Protein AF-A0A658NGI4-F1 (afdb_monomer_lite)

Secondary structure (DSSP, 8-state):
--S--HHHHHHHHHHHHSSTT---TTSHHHHHHHHHHHHHHHHHHHHHHHHTTS-HHHHHHHHHTT--HHHHIIIII-

Foldseek 3Di:
DQPDPLVNLLVVLCVVQVDPPHNCPPHCVSVVVSVCVVCVVVVVVVLVVLQVVQDVVQLVVCVVVPDDNVRSCVPRVD

Structure (mmCIF, N/CA/C/O backbone):
data_AF-A0A658NGI4-F1
#
_entry.id   AF-A0A658NGI4-F1
#
loop_
_atom_site.group_PDB
_atom_site.id
_atom_site.type_symbol
_atom_site.label_atom_id
_atom_site.label_alt_id
_atom_site.label_comp_id
_atom_site.label_asym_id
_atom_site.label_entity_id
_atom_site.label_seq_id
_atom_site.pdbx_PDB_ins_code
_atom_site.Cartn_x
_atom_site.Cartn_y
_atom_site.Cartn_z
_atom_site.occupancy
_atom_site.B_iso_or_equiv
_atom_site.auth_seq_id
_atom_site.auth_comp_id
_atom_site.auth_asym_id
_atom_site.auth_atom_id
_atom_site.pdbx_PDB_model_num
ATOM 1 N N . PRO A 1 1 ? 8.319 4.229 5.828 1.00 57.78 1 PRO A N 1
ATOM 2 C CA . PRO A 1 1 ? 8.018 3.567 7.124 1.00 57.78 1 PRO A CA 1
ATOM 3 C C . PRO A 1 1 ? 8.921 2.344 7.420 1.00 57.78 1 PRO A C 1
ATOM 5 O O . PRO A 1 1 ? 8.439 1.293 7.819 1.00 57.78 1 PRO A O 1
ATOM 8 N N . TYR A 1 2 ? 10.245 2.477 7.251 1.00 56.81 2 TYR A N 1
ATOM 9 C CA . TYR A 1 2 ? 11.186 1.365 7.488 1.00 56.81 2 TYR A CA 1
ATOM 10 C C . TYR A 1 2 ? 11.519 1.169 8.980 1.00 56.81 2 TYR A C 1
ATOM 12 O O . TYR A 1 2 ? 11.950 0.098 9.384 1.00 56.81 2 TYR A O 1
ATOM 20 N N . ILE A 1 3 ? 11.298 2.215 9.783 1.00 72.00 3 ILE A N 1
ATOM 21 C CA . ILE A 1 3 ? 11.735 2.327 11.184 1.00 72.00 3 ILE A CA 1
ATOM 22 C C . ILE A 1 3 ? 10.524 2.407 12.133 1.00 72.00 3 ILE A C 1
ATOM 24 O O . ILE A 1 3 ? 10.681 2.431 13.345 1.00 72.00 3 ILE A O 1
ATOM 28 N N . ILE A 1 4 ? 9.293 2.428 11.602 1.00 80.81 4 ILE A N 1
ATOM 29 C CA . ILE A 1 4 ? 8.095 2.522 12.442 1.00 80.81 4 ILE A CA 1
ATOM 30 C C . ILE A 1 4 ? 7.936 1.198 13.203 1.00 80.81 4 ILE A C 1
ATOM 32 O O . ILE A 1 4 ? 7.776 0.149 12.562 1.00 80.81 4 ILE A O 1
ATOM 36 N N . PRO A 1 5 ? 7.953 1.218 14.548 1.00 88.56 5 PRO A N 1
ATOM 37 C CA . PRO A 1 5 ? 7.690 0.026 15.335 1.00 88.56 5 PRO A CA 1
ATOM 38 C C . PRO A 1 5 ? 6.322 -0.556 14.972 1.00 88.56 5 PRO A C 1
ATOM 40 O O . PRO A 1 5 ? 5.357 0.179 14.758 1.00 88.56 5 PRO A O 1
ATOM 43 N N . GLY A 1 6 ? 6.218 -1.887 14.913 1.00 87.56 6 GLY A N 1
ATOM 44 C CA . GLY A 1 6 ? 4.949 -2.549 14.583 1.00 87.56 6 GLY A CA 1
ATOM 45 C C . GLY A 1 6 ? 3.809 -2.147 15.523 1.00 87.56 6 GLY A C 1
ATOM 46 O O . GLY A 1 6 ? 2.672 -2.016 15.084 1.00 87.56 6 GLY A O 1
ATOM 47 N N . THR A 1 7 ? 4.140 -1.860 16.782 1.00 91.94 7 THR A N 1
ATOM 48 C CA . THR A 1 7 ? 3.217 -1.363 17.807 1.00 91.94 7 THR A CA 1
ATOM 49 C C . THR A 1 7 ? 2.648 0.013 17.477 1.00 91.94 7 THR A C 1
ATOM 51 O O . THR A 1 7 ? 1.442 0.199 17.580 1.00 91.94 7 THR A O 1
ATOM 54 N N . VAL A 1 8 ? 3.473 0.960 17.021 1.00 93.62 8 VAL A N 1
ATOM 55 C CA . VAL A 1 8 ? 3.015 2.308 16.639 1.00 93.62 8 VAL A CA 1
ATOM 56 C C . VAL A 1 8 ? 2.046 2.229 15.462 1.00 93.62 8 VAL A C 1
ATOM 58 O O . VAL A 1 8 ? 1.003 2.877 15.475 1.00 93.62 8 VAL A O 1
ATOM 61 N N . LEU A 1 9 ? 2.355 1.387 14.471 1.00 92.44 9 LEU A N 1
ATOM 62 C CA . LEU A 1 9 ? 1.458 1.148 13.343 1.00 92.44 9 LEU A CA 1
ATOM 63 C C . LEU A 1 9 ? 0.144 0.508 13.814 1.00 92.44 9 LEU A C 1
ATOM 65 O O . LEU A 1 9 ? -0.919 0.992 13.452 1.00 92.44 9 LEU A O 1
ATOM 69 N N . ALA A 1 10 ? 0.194 -0.516 14.668 1.00 91.88 10 ALA A N 1
ATOM 70 C CA . ALA A 1 10 ? -1.008 -1.163 15.194 1.00 91.88 10 ALA A CA 1
ATOM 71 C C . ALA A 1 10 ? -1.910 -0.188 15.970 1.00 91.88 10 ALA A C 1
ATOM 73 O O . ALA A 1 10 ? -3.110 -0.130 15.710 1.00 91.88 10 ALA A O 1
ATOM 74 N N . ILE A 1 11 ? -1.332 0.617 16.866 1.00 94.62 11 ILE A N 1
ATOM 75 C CA . ILE A 1 11 ? -2.070 1.639 17.620 1.00 94.62 11 ILE A CA 1
ATOM 76 C C . ILE A 1 11 ? -2.691 2.654 16.657 1.00 94.62 11 ILE A C 1
ATOM 78 O O . ILE A 1 11 ? -3.875 2.949 16.775 1.00 94.62 11 ILE A O 1
ATOM 82 N N . GLY A 1 12 ? -1.936 3.133 15.663 1.00 94.00 12 GLY A N 1
ATOM 83 C CA . GLY A 1 12 ? -2.457 4.051 14.649 1.00 94.00 12 GLY A CA 1
ATOM 84 C C . GLY A 1 12 ? -3.645 3.477 13.870 1.00 94.00 12 GLY A C 1
ATOM 85 O O . GLY A 1 12 ? -4.636 4.172 13.670 1.00 94.00 12 GLY A O 1
ATOM 86 N N . PHE A 1 13 ? -3.586 2.198 13.485 1.00 94.94 13 PHE A N 1
ATOM 87 C CA . PHE A 1 13 ? -4.689 1.514 12.802 1.00 94.94 13 PHE A CA 1
ATOM 88 C C . PHE A 1 13 ? -5.925 1.366 13.690 1.00 94.94 13 PHE A C 1
ATOM 90 O O . PHE A 1 13 ? -7.033 1.615 13.222 1.00 94.94 13 PHE A O 1
ATOM 97 N N . ILE A 1 14 ? -5.747 0.999 14.961 1.00 95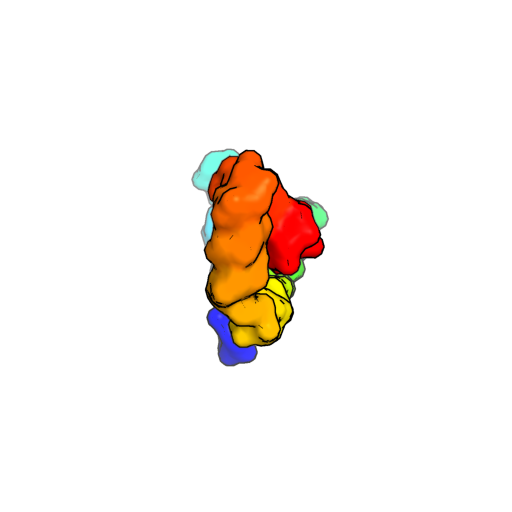.38 14 ILE A N 1
ATOM 98 C CA . ILE A 1 14 ? -6.857 0.923 15.917 1.00 95.38 14 ILE A CA 1
ATOM 99 C C . ILE A 1 14 ? -7.491 2.306 16.069 1.00 95.38 14 ILE A C 1
ATOM 101 O O . ILE A 1 14 ? -8.697 2.433 15.917 1.00 95.38 14 ILE A O 1
ATOM 105 N N . LEU A 1 15 ? -6.699 3.356 16.294 1.00 95.00 15 LEU A N 1
ATOM 106 C CA . LEU A 1 15 ? -7.224 4.717 16.433 1.00 95.00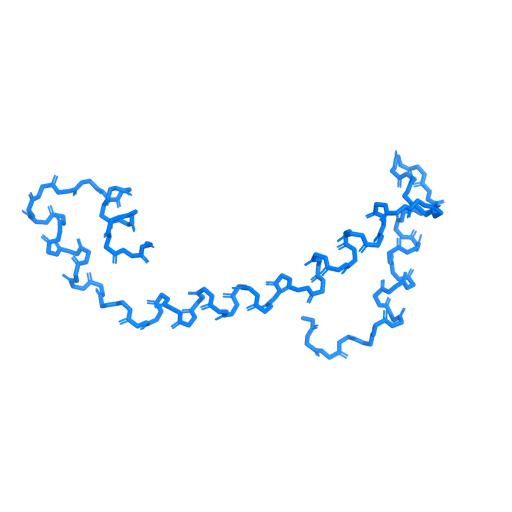 15 LEU A CA 1
ATOM 107 C C . LEU A 1 15 ? -7.985 5.182 15.181 1.00 95.00 15 LEU A C 1
ATOM 109 O O . LEU A 1 15 ? -9.024 5.822 15.312 1.00 95.00 15 LEU A O 1
ATOM 113 N N . LEU A 1 16 ? -7.502 4.827 13.987 1.00 95.12 16 LEU A N 1
ATOM 114 C CA . LEU A 1 16 ? -8.113 5.215 12.714 1.00 95.12 16 LEU A CA 1
ATOM 115 C C . LEU A 1 16 ? -9.419 4.462 12.409 1.00 95.12 16 LEU A C 1
ATOM 117 O O . LEU A 1 16 ? -10.333 5.048 11.838 1.00 95.12 16 LEU A O 1
ATOM 121 N N . PHE A 1 17 ? -9.510 3.180 12.774 1.00 96.62 17 PHE A N 1
ATOM 122 C CA . PHE A 1 17 ? -10.618 2.295 12.386 1.00 96.62 17 PHE A CA 1
ATOM 123 C C . PHE A 1 17 ? -11.498 1.825 13.556 1.00 96.62 17 PHE A C 1
ATOM 125 O O . PHE A 1 17 ? -12.266 0.869 13.416 1.00 96.62 17 PHE A O 1
ATOM 132 N N . ASN A 1 18 ? -11.391 2.464 14.723 1.00 96.19 18 ASN A N 1
ATOM 133 C CA . ASN A 1 18 ? -12.251 2.207 15.885 1.00 96.19 18 ASN A CA 1
ATOM 134 C C . ASN A 1 18 ? -13.463 3.152 15.964 1.00 96.19 18 ASN A C 1
ATOM 136 O O . ASN A 1 18 ? -14.209 3.111 16.938 1.00 96.19 18 ASN A O 1
ATOM 140 N N . GLN A 1 19 ? -13.668 4.009 14.962 1.00 93.88 19 GLN A N 1
ATOM 141 C CA . GLN A 1 19 ? -14.807 4.926 14.889 1.00 93.88 19 GLN A CA 1
ATOM 142 C C . GLN A 1 19 ? -15.399 4.963 13.469 1.00 93.88 19 GLN A C 1
ATOM 144 O O . GLN A 1 19 ? -14.695 4.661 12.503 1.00 93.88 19 GLN A O 1
ATOM 149 N N . PRO A 1 20 ? -16.699 5.288 13.318 1.00 92.25 20 PRO A N 1
ATOM 150 C CA . PRO A 1 20 ? -17.321 5.459 12.004 1.00 92.25 20 PRO A CA 1
ATOM 151 C C . PRO A 1 20 ? -16.604 6.549 11.181 1.00 92.25 20 PRO A C 1
ATOM 153 O O . PRO A 1 20 ? -16.029 7.470 11.762 1.00 92.25 20 PRO A O 1
ATOM 156 N N . PRO A 1 21 ? -16.632 6.485 9.835 1.00 90.31 21 PRO A N 1
ATOM 157 C CA . PRO A 1 21 ? -17.521 5.671 8.993 1.00 90.31 21 PRO A CA 1
ATOM 158 C C . PRO A 1 21 ? -17.036 4.239 8.705 1.00 90.31 21 PRO A C 1
ATOM 160 O O . PRO A 1 21 ? -17.818 3.427 8.219 1.00 90.31 21 PRO A O 1
ATOM 163 N N . LEU A 1 22 ? -15.774 3.912 8.996 1.00 93.12 22 LEU A N 1
ATOM 164 C CA . LEU A 1 22 ? -15.164 2.608 8.708 1.00 93.12 22 LEU A CA 1
ATOM 165 C C . LEU A 1 22 ? -14.672 1.958 10.006 1.00 93.12 22 LEU A C 1
ATOM 167 O O . LEU A 1 22 ? -13.572 2.227 10.479 1.00 93.12 22 LEU A O 1
ATOM 171 N N . LEU A 1 23 ? -15.496 1.071 10.562 1.00 96.25 23 LEU A N 1
ATOM 172 C CA . LEU A 1 23 ? -15.186 0.287 11.758 1.00 96.25 23 LEU A CA 1
ATOM 173 C C . LEU A 1 23 ? -14.542 -1.044 11.356 1.00 96.25 23 LEU A C 1
ATOM 175 O O . LEU A 1 23 ? -15.237 -1.983 10.974 1.00 96.25 23 LEU A O 1
ATOM 179 N N . LEU A 1 24 ? -13.212 -1.122 11.426 1.00 96.00 24 LEU A N 1
ATOM 180 C CA . LEU A 1 24 ? -12.460 -2.354 11.129 1.00 96.00 24 LEU A CA 1
ATOM 181 C C . LEU A 1 24 ? -11.862 -2.996 12.383 1.00 96.00 24 LEU A C 1
ATOM 183 O O . LEU A 1 24 ? -11.476 -4.168 12.343 1.00 96.00 24 LEU A O 1
ATOM 187 N N . THR A 1 25 ? -11.781 -2.261 13.492 1.00 94.75 25 THR A N 1
ATOM 188 C CA . THR A 1 25 ? -11.286 -2.786 14.769 1.00 94.75 25 THR A CA 1
ATOM 189 C C . THR A 1 25 ? -12.133 -3.978 15.224 1.00 94.75 25 THR A C 1
ATOM 191 O O . THR A 1 25 ? -13.358 -3.939 15.177 1.00 94.75 25 THR A O 1
ATOM 194 N N . GLY A 1 26 ? -11.475 -5.069 15.628 1.00 93.25 26 GLY A N 1
ATOM 195 C CA . GLY A 1 26 ? -12.134 -6.330 15.996 1.00 93.25 26 GLY A CA 1
ATOM 196 C C . GLY A 1 26 ? -12.425 -7.278 14.824 1.00 93.25 26 GLY A C 1
ATOM 197 O O . GLY A 1 26 ? -12.860 -8.403 15.054 1.00 93.25 26 GLY A O 1
ATOM 198 N N . THR A 1 27 ? -12.146 -6.877 13.580 1.00 95.94 27 THR A N 1
ATOM 199 C CA . THR A 1 27 ? -12.282 -7.740 12.392 1.00 95.94 27 THR A CA 1
ATOM 200 C C . THR A 1 27 ? -10.920 -8.206 11.872 1.00 95.94 27 THR A C 1
ATOM 202 O O . THR A 1 27 ? -9.888 -7.617 12.180 1.00 95.94 27 THR A O 1
ATOM 205 N N . TRP A 1 28 ? -10.887 -9.235 11.023 1.00 96.31 28 TRP A N 1
ATOM 206 C CA . TRP A 1 28 ? -9.653 -9.659 10.343 1.00 96.31 28 TRP A CA 1
ATOM 207 C C . TRP A 1 28 ? -9.169 -8.644 9.290 1.00 96.31 28 TRP A C 1
ATOM 209 O O . TRP A 1 28 ? -7.987 -8.626 8.941 1.00 96.31 28 TRP A O 1
ATOM 219 N N . ALA A 1 29 ? -10.057 -7.771 8.799 1.00 96.81 29 ALA A N 1
ATOM 220 C CA . ALA A 1 29 ? -9.748 -6.816 7.739 1.00 96.81 29 ALA A CA 1
ATOM 221 C C . ALA A 1 29 ? -8.684 -5.794 8.169 1.00 96.81 29 ALA A C 1
ATOM 223 O O . ALA A 1 29 ? -7.799 -5.466 7.377 1.00 96.81 29 ALA A O 1
ATOM 224 N N . ILE A 1 30 ? -8.707 -5.348 9.435 1.00 96.38 30 ILE A N 1
ATOM 225 C CA . ILE A 1 30 ? -7.692 -4.426 9.972 1.00 96.38 30 ILE A CA 1
ATOM 226 C C . ILE A 1 30 ? -6.289 -5.041 9.936 1.00 96.38 30 ILE A C 1
ATOM 228 O O . ILE A 1 30 ? -5.315 -4.338 9.675 1.00 96.38 30 ILE A O 1
ATOM 232 N N . LEU A 1 31 ? -6.181 -6.361 10.128 1.00 94.88 31 LEU A N 1
ATOM 233 C CA . LEU A 1 31 ? -4.910 -7.076 10.050 1.00 94.88 31 LEU A CA 1
ATOM 234 C C . LEU A 1 31 ? -4.410 -7.113 8.608 1.00 94.88 31 LEU A C 1
ATOM 236 O O . LEU A 1 31 ? -3.262 -6.755 8.359 1.00 94.88 31 LEU A O 1
ATOM 240 N N . VAL A 1 32 ? -5.268 -7.482 7.651 1.00 96.06 32 VAL A N 1
ATOM 241 C CA . VAL A 1 32 ? -4.908 -7.510 6.221 1.00 96.06 32 VAL A CA 1
ATOM 242 C C . VAL A 1 32 ? -4.410 -6.147 5.756 1.00 96.06 32 VAL A C 1
ATOM 244 O O . VAL A 1 32 ? -3.347 -6.057 5.141 1.00 96.06 32 VAL A O 1
ATOM 247 N N . LEU A 1 33 ? -5.119 -5.083 6.123 1.00 95.50 33 LEU A N 1
ATOM 248 C CA . LEU A 1 33 ? -4.722 -3.711 5.828 1.00 95.50 33 LEU A CA 1
ATOM 249 C C . LEU A 1 33 ? -3.390 -3.329 6.492 1.00 95.50 33 LEU A C 1
ATOM 251 O O . LEU A 1 33 ? -2.511 -2.778 5.825 1.00 95.50 33 LEU A O 1
ATOM 255 N N . ALA A 1 34 ? -3.196 -3.663 7.770 1.00 93.69 34 ALA A N 1
ATOM 256 C CA . ALA A 1 34 ? -1.945 -3.396 8.475 1.00 93.69 34 ALA A CA 1
ATOM 257 C C . ALA A 1 34 ? -0.751 -4.123 7.829 1.00 93.69 34 ALA A C 1
ATOM 259 O O . ALA A 1 34 ? 0.312 -3.524 7.634 1.00 93.69 34 ALA A O 1
ATOM 260 N N . TYR A 1 35 ? -0.917 -5.393 7.444 1.00 93.19 35 TYR A N 1
ATOM 261 C CA . TYR A 1 35 ? 0.111 -6.159 6.734 1.00 93.19 35 TYR A CA 1
ATOM 262 C C . TYR A 1 35 ? 0.390 -5.595 5.342 1.00 93.19 35 TYR A C 1
ATOM 264 O O . TYR A 1 35 ? 1.559 -5.458 4.970 1.00 93.19 35 TYR A O 1
ATOM 272 N N . PHE A 1 36 ? -0.654 -5.234 4.598 1.00 94.56 36 PHE A N 1
ATOM 273 C CA . PHE A 1 36 ? -0.530 -4.632 3.275 1.00 94.56 36 PHE A CA 1
ATOM 274 C C . PHE A 1 36 ? 0.268 -3.326 3.336 1.00 94.56 36 PHE A C 1
ATOM 276 O O . PHE A 1 36 ? 1.293 -3.197 2.665 1.00 94.56 36 PHE A O 1
ATOM 283 N N . VAL A 1 37 ? -0.110 -2.402 4.224 1.00 93.44 37 VAL A N 1
ATOM 284 C CA . VAL A 1 37 ? 0.601 -1.126 4.410 1.00 93.44 37 VAL A CA 1
ATOM 285 C C . VAL A 1 37 ? 2.034 -1.339 4.897 1.00 93.44 37 VAL A C 1
ATOM 287 O O . VAL A 1 37 ? 2.948 -0.636 4.463 1.00 93.44 37 VAL A O 1
ATOM 290 N N . ARG A 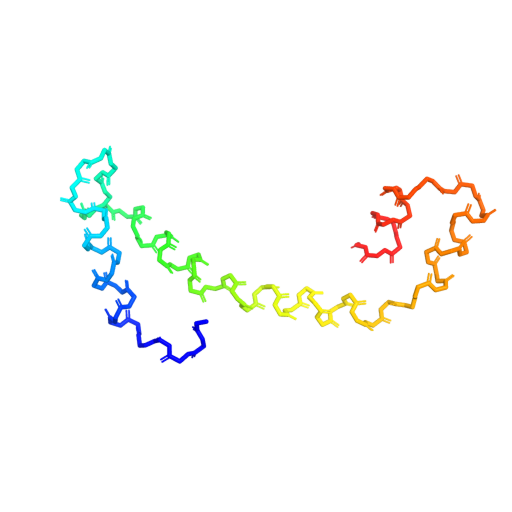1 38 ? 2.274 -2.341 5.749 1.00 90.38 38 ARG A N 1
ATOM 291 C CA . ARG A 1 38 ? 3.628 -2.684 6.206 1.00 90.38 38 ARG A CA 1
ATOM 292 C C . ARG A 1 38 ? 4.515 -3.220 5.077 1.00 90.38 38 ARG A C 1
ATOM 294 O O . ARG A 1 38 ? 5.717 -2.952 5.083 1.00 90.38 38 ARG A O 1
ATOM 301 N N . LYS A 1 39 ? 3.963 -3.990 4.137 1.00 90.75 39 LYS A N 1
ATOM 302 C CA . LYS A 1 39 ? 4.716 -4.632 3.042 1.00 90.75 39 LYS A CA 1
ATOM 303 C C . LYS A 1 39 ? 4.835 -3.763 1.790 1.00 90.75 39 LYS A C 1
ATOM 305 O O . LYS A 1 39 ? 5.823 -3.899 1.073 1.00 90.75 39 LYS A O 1
ATOM 310 N N . LEU A 1 40 ? 3.908 -2.832 1.577 1.00 93.50 40 LEU A N 1
ATOM 311 C CA . LEU A 1 40 ? 3.892 -1.910 0.438 1.00 93.50 40 LEU A CA 1
ATOM 312 C C . LEU A 1 40 ? 5.249 -1.240 0.139 1.00 93.50 40 LEU A C 1
ATOM 314 O O . LEU A 1 40 ? 5.697 -1.320 -1.002 1.00 93.50 40 LEU A O 1
ATOM 318 N N . PRO A 1 41 ? 5.963 -0.639 1.115 1.00 90.81 41 PRO A N 1
ATOM 319 C CA . PRO A 1 41 ? 7.244 0.016 0.843 1.00 90.81 41 PRO A CA 1
ATOM 320 C C . PRO A 1 41 ? 8.307 -0.942 0.302 1.00 90.81 41 PRO A C 1
ATOM 322 O O . PRO A 1 41 ? 9.165 -0.538 -0.475 1.00 90.81 41 PRO A O 1
ATOM 325 N N . TYR A 1 42 ? 8.260 -2.207 0.726 1.00 90.19 42 TYR A N 1
ATOM 326 C CA . TYR A 1 42 ? 9.160 -3.246 0.236 1.00 90.19 42 TYR A CA 1
ATOM 327 C C . TYR A 1 42 ? 8.846 -3.599 -1.217 1.00 90.19 42 TYR A C 1
ATOM 329 O O . TYR A 1 42 ? 9.756 -3.651 -2.040 1.00 90.19 42 TYR A O 1
ATOM 337 N N . SER A 1 43 ? 7.565 -3.790 -1.540 1.00 91.19 43 SER A N 1
ATOM 338 C CA . SER A 1 43 ? 7.117 -4.055 -2.909 1.00 91.19 43 SER A CA 1
ATOM 339 C C . SER A 1 43 ? 7.479 -2.909 -3.856 1.00 91.19 43 SER A C 1
ATOM 341 O O . SER A 1 43 ? 8.010 -3.162 -4.932 1.00 91.19 43 SER A O 1
ATOM 343 N N . VAL A 1 44 ? 7.277 -1.656 -3.431 1.00 93.00 44 VAL A N 1
ATOM 344 C CA . VAL A 1 44 ? 7.634 -0.469 -4.226 1.00 93.00 44 VAL A CA 1
ATOM 345 C C . VAL A 1 44 ? 9.140 -0.400 -4.471 1.00 93.00 44 VAL A C 1
ATOM 347 O O . VAL A 1 44 ? 9.549 -0.266 -5.617 1.00 93.00 44 VAL A O 1
ATOM 350 N N . LYS A 1 45 ? 9.973 -0.579 -3.436 1.00 90.38 45 LYS A N 1
ATOM 351 C CA . LYS A 1 45 ? 11.438 -0.600 -3.606 1.00 90.38 45 LYS A CA 1
ATOM 352 C C . LYS A 1 45 ? 11.912 -1.728 -4.522 1.00 90.38 45 LYS A C 1
ATOM 354 O O . LYS A 1 45 ? 12.863 -1.553 -5.275 1.00 90.38 45 LYS A O 1
ATOM 359 N N . SER A 1 46 ? 11.269 -2.892 -4.446 1.00 90.88 46 SER A N 1
ATOM 360 C CA . SER A 1 46 ? 11.577 -4.016 -5.332 1.00 90.88 46 SER A CA 1
ATOM 361 C C . SER A 1 46 ? 11.255 -3.683 -6.790 1.00 90.88 46 SER A C 1
ATOM 363 O O . SER A 1 46 ? 12.064 -3.977 -7.666 1.00 90.88 46 SER A O 1
ATOM 365 N N . ALA A 1 47 ? 10.099 -3.064 -7.046 1.00 89.75 47 ALA A N 1
ATOM 366 C CA . ALA A 1 47 ? 9.697 -2.634 -8.384 1.00 89.75 47 ALA A CA 1
ATOM 367 C C . ALA A 1 47 ? 10.609 -1.519 -8.920 1.00 89.75 47 ALA A C 1
ATOM 369 O O . ALA A 1 47 ? 11.087 -1.606 -10.045 1.00 89.75 47 ALA A O 1
ATOM 370 N N . GLU A 1 48 ? 10.930 -0.524 -8.093 1.00 90.19 48 GLU A N 1
ATOM 371 C CA . GLU A 1 48 ? 11.891 0.537 -8.412 1.00 90.19 48 GLU A CA 1
ATOM 372 C C . GLU A 1 48 ? 13.257 -0.050 -8.795 1.00 90.19 48 GLU A C 1
ATOM 374 O O . GLU A 1 48 ? 13.807 0.283 -9.842 1.00 90.19 48 GLU A O 1
ATOM 379 N N . GLY A 1 49 ? 13.779 -0.992 -8.004 1.00 88.62 49 GLY A N 1
ATOM 380 C CA . GLY A 1 49 ? 15.045 -1.662 -8.298 1.00 88.62 49 GLY A CA 1
ATOM 381 C C . GLY A 1 49 ? 15.037 -2.476 -9.597 1.00 88.62 49 GLY A C 1
ATOM 382 O O . GLY A 1 49 ? 16.085 -2.610 -10.230 1.00 88.62 49 GLY A O 1
ATOM 383 N N . ALA A 1 50 ? 13.884 -3.011 -10.007 1.00 86.69 50 ALA A N 1
ATOM 384 C CA . ALA A 1 50 ? 13.726 -3.672 -11.300 1.00 86.69 50 ALA A CA 1
ATOM 385 C C . ALA A 1 50 ? 13.714 -2.653 -12.451 1.00 86.69 50 ALA A C 1
ATOM 387 O O . ALA A 1 50 ? 14.466 -2.814 -13.412 1.00 86.69 50 ALA A O 1
ATOM 388 N N . LEU A 1 51 ? 12.946 -1.568 -12.308 1.00 87.50 51 LEU A N 1
ATOM 389 C CA . LEU A 1 51 ? 12.845 -0.493 -13.300 1.00 87.50 51 LEU A CA 1
ATOM 390 C C . LEU A 1 51 ? 14.186 0.214 -13.532 1.00 87.50 51 LEU A C 1
ATOM 392 O O . LEU A 1 51 ? 14.549 0.463 -14.676 1.00 87.50 51 LEU A O 1
ATOM 396 N N . TYR A 1 52 ? 14.980 0.450 -12.483 1.00 87.94 52 TYR A N 1
ATOM 397 C CA . TYR A 1 52 ? 16.315 1.056 -12.606 1.00 87.94 52 TYR A CA 1
ATOM 398 C C . TYR A 1 52 ? 17.291 0.261 -13.487 1.00 87.94 52 TYR A C 1
ATOM 400 O O . TYR A 1 52 ? 18.287 0.813 -13.953 1.00 87.94 52 TYR A O 1
ATOM 408 N N . ARG A 1 53 ? 17.051 -1.039 -13.699 1.00 82.69 53 ARG A N 1
ATOM 409 C CA . ARG A 1 53 ? 17.901 -1.882 -14.556 1.00 82.69 53 ARG A CA 1
ATOM 410 C C . ARG A 1 53 ? 17.542 -1.762 -16.035 1.00 82.69 53 ARG A C 1
ATOM 412 O O . ARG A 1 53 ? 18.368 -2.106 -16.882 1.00 82.69 53 ARG A O 1
ATOM 419 N N . ILE A 1 54 ? 16.333 -1.305 -16.346 1.00 86.69 54 ILE A N 1
ATOM 420 C CA . ILE A 1 54 ? 15.835 -1.204 -17.714 1.00 86.69 54 ILE A CA 1
ATOM 421 C C . ILE A 1 54 ? 16.367 0.096 -18.311 1.00 86.69 54 ILE A C 1
ATOM 423 O O . ILE A 1 54 ? 16.215 1.179 -17.750 1.00 86.69 54 ILE A O 1
ATOM 427 N N . ARG A 1 55 ? 17.062 -0.015 -19.446 1.00 84.94 55 ARG A N 1
ATOM 428 C CA . ARG A 1 55 ? 17.635 1.149 -20.127 1.00 84.94 55 ARG A CA 1
ATOM 429 C C . ARG A 1 55 ? 16.531 1.866 -20.911 1.00 84.94 55 ARG A C 1
ATOM 431 O O . ARG A 1 55 ? 15.905 1.201 -21.734 1.00 84.94 55 ARG A O 1
ATOM 438 N N . PRO A 1 56 ? 16.369 3.196 -20.778 1.00 83.38 56 PRO A N 1
ATOM 439 C CA . PRO A 1 56 ? 15.378 3.961 -21.548 1.00 83.38 56 PRO A CA 1
ATOM 440 C C . PRO A 1 56 ? 15.474 3.748 -23.068 1.00 83.38 56 PRO A C 1
ATOM 442 O O . PRO A 1 56 ? 14.465 3.674 -23.759 1.00 83.38 56 PRO A O 1
ATOM 445 N N . ALA A 1 57 ? 16.689 3.523 -23.581 1.00 85.31 57 ALA A N 1
ATOM 446 C CA . ALA A 1 57 ? 16.933 3.228 -24.993 1.00 85.31 57 ALA A CA 1
ATOM 447 C C . ALA A 1 57 ? 16.183 1.982 -25.517 1.00 85.31 57 ALA A C 1
ATOM 449 O O . ALA A 1 57 ? 15.928 1.884 -26.716 1.00 85.31 57 ALA A O 1
ATOM 450 N N . LEU A 1 58 ? 15.827 1.025 -24.649 1.00 84.44 58 LEU A N 1
ATOM 451 C CA . LEU A 1 58 ? 15.036 -0.148 -25.039 1.00 84.44 58 LEU A CA 1
ATOM 452 C C . LEU A 1 58 ? 13.574 0.226 -25.312 1.00 84.44 58 LEU A C 1
ATOM 454 O O . LEU A 1 58 ? 12.995 -0.257 -26.285 1.00 84.44 58 LEU A O 1
ATOM 458 N N . GLU A 1 59 ? 12.992 1.120 -24.507 1.00 85.00 59 GLU A N 1
ATOM 459 C CA . GLU A 1 59 ? 11.646 1.642 -24.761 1.00 85.00 59 GLU A CA 1
ATOM 460 C C . GLU A 1 59 ? 11.620 2.522 -26.017 1.00 85.00 59 GLU A C 1
ATOM 462 O O . GLU A 1 59 ? 10.688 2.418 -26.817 1.00 85.00 59 GLU A O 1
ATOM 467 N N . GLU A 1 60 ? 12.650 3.350 -26.227 1.00 85.12 60 GLU A N 1
ATOM 468 C CA . GLU A 1 60 ? 12.799 4.176 -27.433 1.00 85.12 60 GLU A CA 1
ATOM 469 C C . GLU A 1 60 ? 12.943 3.324 -28.699 1.00 85.12 60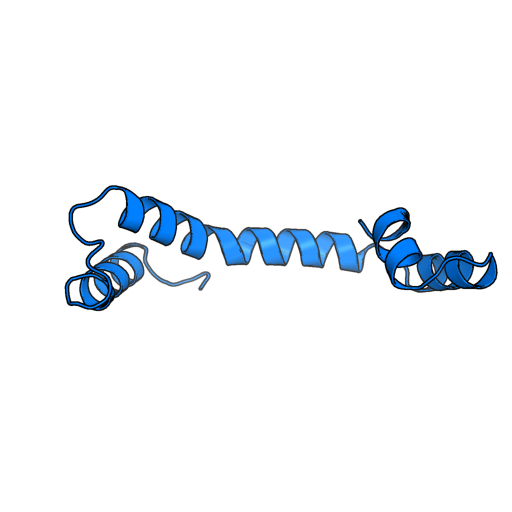 GLU A C 1
ATOM 471 O O . GLU A 1 60 ? 12.301 3.609 -29.710 1.00 85.12 60 GLU A O 1
ATOM 476 N N . ALA A 1 61 ? 13.714 2.233 -28.645 1.00 87.81 61 ALA A N 1
ATOM 477 C CA . ALA A 1 61 ? 13.826 1.288 -29.754 1.00 87.81 61 ALA A CA 1
ATOM 478 C C . ALA A 1 61 ? 12.473 0.641 -30.094 1.00 87.81 61 ALA A C 1
ATOM 480 O O . ALA A 1 61 ? 12.107 0.560 -31.266 1.00 87.81 61 ALA A O 1
ATOM 481 N N . ALA A 1 62 ? 11.698 0.233 -29.085 1.00 86.31 62 ALA A N 1
ATOM 482 C CA . ALA A 1 62 ? 10.364 -0.321 -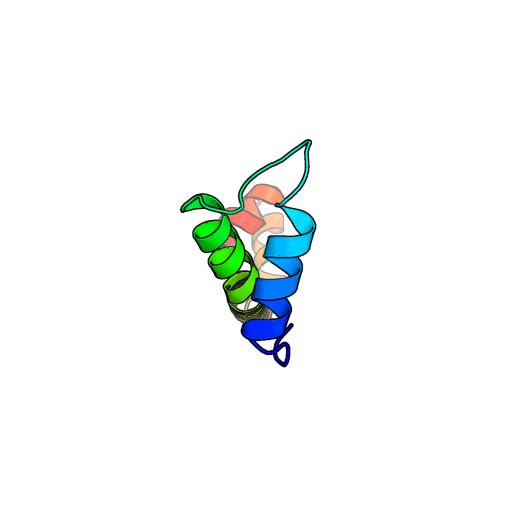29.303 1.00 86.31 62 ALA A CA 1
ATOM 483 C C . ALA A 1 62 ? 9.399 0.716 -29.903 1.00 86.31 62 ALA A C 1
ATOM 485 O O . ALA A 1 62 ? 8.635 0.387 -30.815 1.00 86.31 62 ALA A O 1
ATOM 486 N N . MET A 1 63 ? 9.458 1.972 -29.447 1.00 89.62 63 MET A N 1
ATOM 487 C CA . MET A 1 63 ? 8.667 3.066 -30.022 1.00 89.62 63 MET A CA 1
ATOM 488 C C . MET A 1 63 ? 9.056 3.368 -31.474 1.00 89.62 63 MET A C 1
ATOM 490 O O . MET A 1 63 ? 8.172 3.516 -32.318 1.00 89.62 63 MET A O 1
ATOM 494 N N . ASN A 1 64 ? 10.352 3.361 -31.797 1.0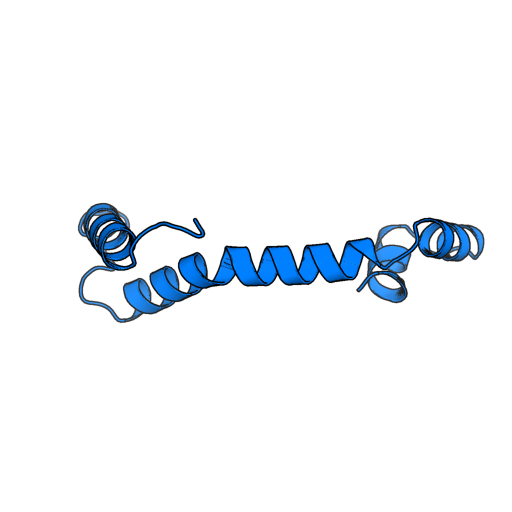0 91.31 64 ASN A N 1
ATOM 495 C CA . ASN A 1 64 ? 10.852 3.535 -33.166 1.00 91.31 64 ASN A CA 1
ATOM 496 C C . ASN A 1 64 ? 10.402 2.405 -34.110 1.00 91.31 64 ASN A C 1
ATOM 498 O O . ASN A 1 64 ? 10.199 2.639 -35.299 1.00 91.31 64 ASN A O 1
ATOM 502 N N . LEU A 1 65 ? 10.184 1.196 -33.583 1.00 90.50 65 LEU A N 1
ATOM 503 C CA . LEU A 1 65 ? 9.616 0.057 -34.317 1.00 90.50 65 LEU A CA 1
ATOM 504 C C . LEU A 1 65 ? 8.074 0.084 -34.396 1.00 90.50 65 LEU A C 1
ATOM 506 O O . LEU A 1 65 ? 7.460 -0.870 -34.875 1.00 90.50 65 LEU A O 1
ATOM 510 N N . GLY A 1 66 ? 7.434 1.166 -33.941 1.00 90.50 66 GLY A N 1
ATOM 511 C CA . GLY A 1 66 ? 5.990 1.383 -34.041 1.00 90.50 66 GLY A CA 1
ATOM 512 C C . GLY A 1 66 ? 5.184 0.981 -32.801 1.00 90.50 66 GLY A C 1
ATOM 513 O O . GLY A 1 66 ? 3.948 0.981 -32.854 1.00 90.50 66 GLY A O 1
ATOM 514 N N . ALA A 1 67 ? 5.823 0.642 -31.673 1.00 89.38 67 ALA A N 1
ATOM 515 C CA . ALA A 1 67 ? 5.097 0.412 -30.425 1.00 89.38 67 ALA A CA 1
ATOM 516 C C . ALA A 1 67 ? 4.571 1.733 -29.836 1.00 89.38 67 ALA A C 1
ATOM 518 O O . ALA A 1 67 ? 5.271 2.735 -29.738 1.00 89.38 67 ALA A O 1
ATOM 519 N N . ARG A 1 68 ? 3.315 1.729 -29.381 1.00 87.81 68 ARG A N 1
ATOM 520 C CA . ARG A 1 68 ? 2.742 2.841 -28.605 1.00 87.81 68 ARG A CA 1
ATOM 521 C C . ARG A 1 68 ? 3.341 2.872 -27.188 1.00 87.81 68 ARG A C 1
ATOM 523 O O . ARG A 1 68 ? 3.622 1.794 -26.670 1.00 87.81 68 ARG A O 1
ATOM 530 N N . PRO A 1 69 ? 3.424 4.031 -26.506 1.00 83.81 69 PRO A N 1
ATOM 531 C CA . PRO A 1 69 ? 4.050 4.151 -25.181 1.00 83.81 69 PRO A CA 1
ATOM 532 C C . PRO A 1 69 ? 3.548 3.139 -24.138 1.00 83.81 69 PRO A C 1
ATOM 534 O O . PRO A 1 69 ? 4.345 2.456 -23.509 1.00 83.81 69 PRO A O 1
ATOM 537 N N . LEU A 1 70 ? 2.227 2.944 -24.029 1.00 86.62 70 LEU A N 1
ATOM 538 C CA . LEU A 1 70 ? 1.634 1.949 -23.117 1.00 86.62 70 LEU A CA 1
ATOM 539 C C . LEU A 1 70 ? 2.015 0.504 -23.468 1.00 86.62 70 LEU A C 1
ATOM 541 O O . LEU A 1 70 ? 2.180 -0.330 -22.583 1.00 86.62 70 LEU A O 1
ATOM 545 N N . ARG A 1 71 ? 2.145 0.203 -24.765 1.00 83.38 71 ARG A N 1
ATOM 546 C CA . ARG A 1 71 ? 2.547 -1.121 -25.249 1.00 83.38 71 ARG A CA 1
ATOM 547 C C . ARG A 1 71 ? 4.043 -1.351 -25.035 1.00 83.38 71 ARG A C 1
ATOM 549 O O . ARG A 1 71 ? 4.414 -2.447 -24.648 1.00 83.38 71 ARG A O 1
ATOM 556 N N . SER A 1 72 ? 4.869 -0.329 -25.265 1.00 86.38 72 SER A N 1
ATOM 557 C CA . SER A 1 72 ? 6.310 -0.358 -24.989 1.00 86.38 72 SER A CA 1
ATOM 558 C C . SER A 1 72 ? 6.559 -0.642 -23.506 1.00 86.38 72 SER A C 1
ATOM 560 O O . SER A 1 72 ? 7.207 -1.629 -23.171 1.00 86.38 72 SER A O 1
ATOM 562 N N . PHE A 1 73 ? 5.898 0.110 -22.621 1.00 85.69 73 PHE A N 1
ATOM 563 C CA . PHE A 1 73 ? 5.960 -0.104 -21.176 1.00 85.69 73 PHE A CA 1
ATOM 564 C C . PHE A 1 73 ? 5.550 -1.531 -20.768 1.00 85.69 73 PHE A C 1
ATOM 566 O O . PHE A 1 73 ? 6.287 -2.215 -20.069 1.00 85.69 73 PHE A O 1
ATOM 573 N N . ALA A 1 74 ? 4.402 -2.023 -21.245 1.00 85.75 74 ALA A N 1
ATOM 574 C CA . ALA A 1 74 ? 3.892 -3.338 -20.849 1.00 85.75 74 ALA A CA 1
ATOM 575 C C . ALA A 1 74 ? 4.653 -4.541 -21.441 1.00 85.75 74 ALA A C 1
ATOM 577 O O . ALA A 1 74 ? 4.444 -5.653 -20.973 1.00 85.75 74 ALA A O 1
ATOM 578 N N . GLN A 1 75 ? 5.442 -4.360 -22.508 1.00 81.06 75 GLN A N 1
ATOM 579 C CA . GLN A 1 75 ? 6.154 -5.460 -23.183 1.00 81.06 75 GLN A CA 1
ATOM 580 C C . GLN A 1 75 ? 7.667 -5.448 -22.950 1.00 81.06 75 GLN A C 1
ATOM 582 O O . GLN A 1 75 ? 8.306 -6.486 -23.103 1.00 81.06 75 GLN A O 1
ATOM 587 N N . VAL A 1 76 ? 8.247 -4.282 -22.656 1.00 83.69 76 VAL A N 1
ATOM 588 C CA . VAL A 1 76 ? 9.700 -4.096 -22.512 1.00 83.69 76 VAL A CA 1
ATOM 589 C C . VAL A 1 76 ? 10.086 -3.814 -21.061 1.00 83.69 76 VAL A C 1
ATOM 591 O O . VAL A 1 76 ? 11.160 -4.229 -20.626 1.00 83.69 76 VAL A O 1
ATOM 594 N N . THR A 1 77 ? 9.216 -3.131 -20.314 1.00 83.12 77 THR A N 1
ATOM 595 C CA . THR A 1 77 ? 9.505 -2.631 -18.963 1.00 83.12 77 THR A CA 1
ATOM 596 C C . THR A 1 77 ? 8.852 -3.463 -17.852 1.00 83.12 77 THR A C 1
ATOM 598 O O . THR A 1 77 ? 9.352 -3.462 -16.726 1.00 83.12 77 THR A O 1
ATOM 601 N N . PHE A 1 78 ? 7.774 -4.194 -18.152 1.00 79.00 78 PHE A N 1
ATOM 602 C CA . PHE A 1 78 ? 7.013 -5.034 -17.217 1.00 79.00 78 PHE A CA 1
ATOM 603 C C . PHE A 1 78 ? 7.000 -6.498 -17.665 1.00 79.00 78 PHE A C 1
ATOM 605 O O . PHE A 1 78 ? 7.038 -7.376 -16.773 1.00 79.00 78 PHE A O 1
#

Radius of gyration: 19.71 Å; chains: 1; bounding box: 35×15×52 Å

Sequence (78 aa):
PYIIPGTVLAIGFILLFNQPPLLLTGTWAILVLAYFVRKLPYSVKSAEGALYRIRPALEEAAMNLGARPLRSFAQVTF

pLDDT: mean 89.14, std 7.11, range [56.81, 96.81]